Protein AF-A0AAW5L8S2-F1 (afdb_monomer_lite)

InterPro domains:
  IPR011990 Tetratricopeptide-like helical domain superfamily [G3DSA:1.25.40.10] (1-81)

Secondary structure (DSSP, 8-state):
-HHHHHHHHHHHTT--HHHHHHHHHHHHHHHHHTT-HHHHHHHHHHHHHHHHHTT-HHHHHHHHHHHHHHHHHHHHHHTT-

pLDDT: mean 95.21, std 7.75, range [48.62, 98.69]

Foldseek 3Di:
DVLVVVLVVC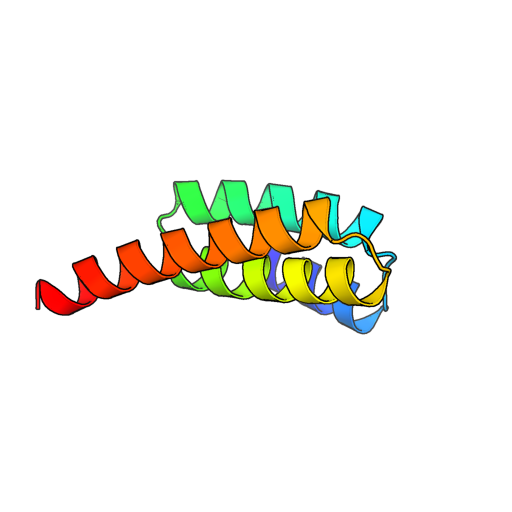VVVVPQLVVSCVSLVVVLVVCVVVVVLVSQLVSLQVSLVNCVVVVNNVSNVVSNVSNVVSVVVVVVVVVVD

Radius of gyration: 12.82 Å; chains: 1; bounding box: 31×27×33 Å

Sequence (81 aa):
YYYHFSILKALNEKWPVESLDLMISDAISYFKSQELWKDVQSYAEELAVKWYDVGNEGKASRYFYMSYEAKKILKKRGSLK

Organism: Bacillus cereus (NCBI:txid1396)

Structure (mmCIF, N/CA/C/O backbone):
data_AF-A0AAW5L8S2-F1
#
_entry.id   AF-A0AAW5L8S2-F1
#
loop_
_atom_site.group_PDB
_atom_site.id
_atom_site.type_symbol
_atom_site.label_atom_id
_atom_site.label_alt_id
_atom_site.label_comp_id
_atom_site.label_asym_id
_atom_site.label_entity_id
_atom_site.label_seq_id
_atom_site.pdbx_PDB_ins_code
_atom_site.Cartn_x
_atom_site.Cartn_y
_atom_site.Cartn_z
_atom_site.occupancy
_atom_site.B_iso_or_equiv
_atom_site.auth_seq_id
_atom_site.auth_comp_id
_atom_site.auth_asym_id
_atom_site.auth_atom_id
_atom_site.pdbx_PDB_model_num
ATOM 1 N N . TYR A 1 1 ? -6.693 14.802 2.585 1.00 76.25 1 TYR A N 1
ATOM 2 C CA . TYR A 1 1 ? -6.883 15.082 1.143 1.00 76.25 1 TYR A CA 1
ATOM 3 C C . TYR A 1 1 ? -5.585 15.159 0.346 1.00 76.25 1 TYR A C 1
ATOM 5 O O . TYR A 1 1 ? -5.530 14.483 -0.670 1.00 76.25 1 TYR A O 1
ATOM 13 N N . TYR A 1 2 ? -4.549 15.894 0.788 1.00 91.38 2 TYR A N 1
ATOM 14 C CA . TYR A 1 2 ? -3.263 15.999 0.066 1.00 91.38 2 TYR A CA 1
ATOM 15 C C . TYR A 1 2 ? -2.694 14.640 -0.374 1.00 91.38 2 TYR A C 1
ATOM 17 O O . TYR A 1 2 ? -2.522 14.414 -1.566 1.00 91.38 2 TYR A O 1
ATOM 25 N N . TYR A 1 3 ? -2.510 13.701 0.563 1.00 93.75 3 TYR A N 1
ATOM 26 C CA . TYR A 1 3 ? -1.949 12.385 0.244 1.00 93.75 3 TYR A CA 1
ATOM 27 C C . TYR A 1 3 ? -2.770 11.599 -0.784 1.00 93.75 3 TYR A C 1
ATOM 29 O O . TYR A 1 3 ? -2.196 11.070 -1.727 1.00 93.75 3 TYR A O 1
ATOM 37 N N . HIS A 1 4 ? -4.102 11.570 -0.665 1.00 94.56 4 HIS A N 1
ATOM 38 C CA . HIS A 1 4 ? -4.948 10.871 -1.640 1.00 94.56 4 HIS A CA 1
ATOM 39 C C . HIS A 1 4 ? -4.772 11.423 -3.055 1.00 94.56 4 HIS A C 1
ATOM 41 O O . HIS A 1 4 ? -4.606 10.654 -3.997 1.00 94.56 4 HIS A O 1
ATOM 47 N N . PHE A 1 5 ? -4.787 12.751 -3.205 1.00 95.44 5 PHE A N 1
ATOM 48 C CA . PHE A 1 5 ? -4.636 13.385 -4.512 1.00 95.44 5 PHE A CA 1
ATOM 49 C C . PHE A 1 5 ? -3.240 13.151 -5.097 1.00 95.44 5 PHE A C 1
ATOM 51 O O . PHE A 1 5 ? -3.125 12.786 -6.264 1.00 95.44 5 PHE A O 1
ATOM 58 N N . SER A 1 6 ? -2.190 13.296 -4.284 1.00 95.62 6 SER A N 1
ATOM 59 C CA . SER A 1 6 ? -0.810 13.055 -4.711 1.00 95.62 6 SER A CA 1
ATOM 60 C C . SER A 1 6 ? -0.595 11.612 -5.171 1.00 95.62 6 SER A C 1
ATOM 62 O O . SER A 1 6 ? -0.018 11.402 -6.235 1.00 95.62 6 SER A O 1
ATOM 64 N N . ILE A 1 7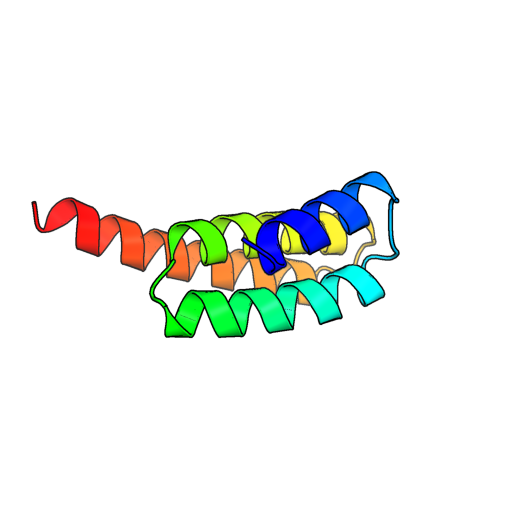 ? -1.127 10.628 -4.435 1.00 95.94 7 ILE A N 1
ATOM 65 C CA . ILE A 1 7 ? -1.032 9.212 -4.815 1.00 95.94 7 ILE A CA 1
ATOM 66 C C . ILE A 1 7 ? -1.792 8.948 -6.117 1.00 95.94 7 ILE A C 1
ATOM 68 O O . ILE A 1 7 ? -1.240 8.345 -7.031 1.00 95.94 7 ILE A O 1
ATOM 72 N N . LEU A 1 8 ? -3.037 9.424 -6.239 1.00 96.06 8 LEU A N 1
ATOM 73 C CA . LEU A 1 8 ? -3.830 9.247 -7.462 1.00 96.06 8 LEU A CA 1
ATOM 74 C C . LEU A 1 8 ? -3.143 9.866 -8.682 1.00 96.06 8 LEU A C 1
ATOM 76 O O . LEU A 1 8 ? -3.118 9.259 -9.752 1.00 96.06 8 LEU A O 1
ATOM 80 N N . LYS A 1 9 ? -2.552 11.053 -8.518 1.00 97.06 9 LYS A N 1
ATOM 81 C CA . LYS A 1 9 ? -1.771 11.703 -9.568 1.00 97.06 9 LYS A CA 1
ATOM 82 C C . LYS A 1 9 ? -0.565 10.849 -9.968 1.00 97.06 9 LYS A C 1
ATOM 84 O O . LYS A 1 9 ? -0.404 10.577 -11.152 1.00 97.06 9 LYS A O 1
ATOM 89 N N . ALA A 1 10 ? 0.227 10.378 -9.004 1.00 96.38 10 ALA A N 1
ATOM 90 C CA . ALA A 1 10 ? 1.410 9.557 -9.270 1.00 96.38 10 ALA A CA 1
ATOM 91 C C . ALA A 1 10 ? 1.067 8.212 -9.942 1.00 96.38 10 ALA A C 1
ATOM 93 O O . ALA A 1 10 ? 1.775 7.771 -10.849 1.00 96.38 10 ALA A O 1
ATOM 94 N N . LEU A 1 11 ? -0.047 7.582 -9.550 1.00 94.81 11 LEU A N 1
ATOM 95 C CA . LEU A 1 11 ? -0.558 6.366 -10.190 1.00 94.81 11 LEU A CA 1
ATOM 96 C C . LEU A 1 11 ? -0.981 6.625 -11.645 1.00 94.81 11 LEU A C 1
ATOM 98 O O . LEU A 1 11 ? -0.608 5.858 -12.533 1.00 94.81 11 LEU A O 1
ATOM 102 N N . ASN A 1 12 ? -1.706 7.718 -11.908 1.00 96.31 12 ASN A N 1
ATOM 103 C CA . ASN A 1 12 ? -2.120 8.101 -13.264 1.00 96.31 12 ASN A CA 1
ATOM 104 C C . ASN A 1 12 ? -0.931 8.461 -14.164 1.00 96.31 12 ASN A C 1
ATOM 106 O O . ASN A 1 12 ? -0.923 8.120 -15.345 1.00 96.31 12 ASN A O 1
ATOM 110 N N . GLU A 1 13 ? 0.083 9.117 -13.602 1.00 97.19 13 GLU A N 1
ATOM 111 C CA . GLU A 1 13 ? 1.340 9.441 -14.285 1.00 97.19 13 GLU A CA 1
ATOM 112 C C . GLU A 1 13 ? 2.286 8.235 -14.403 1.00 97.19 13 GLU A C 1
ATOM 114 O O . GLU A 1 13 ? 3.367 8.364 -14.971 1.00 97.19 13 GLU A O 1
ATOM 119 N N . LYS A 1 14 ? 1.878 7.055 -13.907 1.00 94.94 14 LYS A N 1
ATOM 120 C CA . LYS A 1 14 ? 2.629 5.792 -13.979 1.00 94.94 14 LYS A CA 1
ATOM 121 C C . LYS A 1 14 ? 4.056 5.928 -13.452 1.00 94.94 14 LYS A C 1
ATOM 123 O O . LYS A 1 14 ? 5.007 5.458 -14.076 1.00 94.94 14 LYS A O 1
ATOM 128 N N . TRP A 1 15 ? 4.197 6.589 -12.306 1.00 97.31 15 TRP A N 1
ATOM 129 C CA . TRP A 1 15 ? 5.493 6.719 -11.653 1.00 97.31 15 TRP A CA 1
ATOM 130 C C . TRP A 1 15 ? 6.121 5.340 -11.389 1.00 97.31 15 TRP A C 1
ATOM 132 O O . TRP A 1 15 ? 5.388 4.373 -11.150 1.00 97.31 15 TRP A O 1
ATOM 142 N N . PRO A 1 16 ? 7.465 5.240 -11.391 1.00 97.31 16 PRO A N 1
ATOM 143 C CA . PRO A 1 16 ? 8.159 4.024 -10.987 1.00 97.31 16 PRO A CA 1
ATOM 144 C C . PRO A 1 16 ? 7.712 3.571 -9.598 1.00 97.31 16 PRO A C 1
ATOM 146 O O . PRO A 1 16 ? 7.417 4.397 -8.725 1.00 97.31 16 PRO A O 1
ATOM 149 N N . VAL A 1 17 ? 7.689 2.257 -9.377 1.00 97.38 17 VAL A N 1
ATOM 150 C CA . VAL A 1 17 ? 7.235 1.686 -8.105 1.00 97.38 17 VAL A CA 1
ATOM 151 C C . VAL A 1 17 ? 8.088 2.168 -6.930 1.00 97.38 17 VAL A C 1
ATOM 153 O O . VAL A 1 17 ? 7.561 2.380 -5.848 1.00 97.38 17 VAL A O 1
ATOM 156 N N . GLU A 1 18 ? 9.371 2.459 -7.143 1.00 97.75 18 GLU A N 1
ATOM 157 C CA . GLU A 1 18 ? 10.277 3.052 -6.159 1.00 97.75 18 GLU A CA 1
ATOM 158 C C . GLU A 1 18 ? 9.813 4.445 -5.714 1.00 97.75 18 GLU A C 1
ATOM 160 O O . GLU A 1 18 ? 9.840 4.766 -4.527 1.00 97.75 18 GLU A O 1
ATOM 165 N N . SER A 1 19 ? 9.373 5.283 -6.655 1.00 97.62 19 SER A N 1
ATOM 166 C CA . SER A 1 19 ? 8.878 6.629 -6.351 1.00 97.62 19 SER A CA 1
ATOM 167 C C . SER A 1 19 ? 7.513 6.577 -5.666 1.00 97.62 19 SER A C 1
ATOM 169 O O . SER A 1 19 ? 7.257 7.345 -4.736 1.00 97.62 19 SER A O 1
ATOM 171 N N . LEU A 1 20 ? 6.656 5.640 -6.088 1.00 97.50 20 LEU A N 1
ATOM 172 C CA . LEU A 1 20 ? 5.389 5.349 -5.419 1.00 97.50 20 LEU A CA 1
ATOM 173 C C . LEU A 1 20 ? 5.616 4.847 -3.987 1.00 97.50 20 LEU A C 1
ATOM 175 O O . LEU A 1 20 ? 4.920 5.291 -3.082 1.00 97.50 20 LEU A O 1
ATOM 179 N N . ASP A 1 21 ? 6.609 3.983 -3.771 1.00 97.69 21 ASP A N 1
ATOM 180 C CA . ASP A 1 21 ? 6.961 3.398 -2.472 1.00 97.69 21 ASP A CA 1
ATOM 181 C C . ASP A 1 21 ? 7.322 4.466 -1.442 1.00 97.69 21 ASP A C 1
ATOM 183 O O . ASP A 1 21 ? 6.804 4.432 -0.327 1.00 97.69 21 ASP A O 1
ATOM 187 N N . LEU A 1 22 ? 8.141 5.449 -1.828 1.00 97.25 22 LEU A N 1
ATOM 188 C CA . LEU A 1 22 ? 8.502 6.575 -0.965 1.00 97.25 22 LEU A CA 1
ATOM 189 C C . LEU A 1 22 ? 7.266 7.407 -0.590 1.00 97.25 22 LEU A C 1
ATOM 191 O O . LEU A 1 22 ? 6.970 7.588 0.591 1.00 97.25 22 LEU A O 1
ATOM 195 N N . MET A 1 23 ? 6.494 7.847 -1.589 1.00 97.06 23 MET A N 1
ATOM 196 C CA . MET A 1 23 ? 5.315 8.692 -1.367 1.00 97.06 23 MET A CA 1
ATOM 197 C C . MET A 1 23 ? 4.229 7.980 -0.548 1.00 97.06 23 MET A C 1
ATOM 199 O O . MET A 1 23 ? 3.646 8.562 0.370 1.00 97.06 23 MET A O 1
ATOM 203 N N . ILE A 1 24 ? 3.926 6.727 -0.889 1.00 97.00 24 ILE A N 1
ATOM 204 C CA . ILE A 1 24 ? 2.887 5.944 -0.220 1.00 97.00 24 ILE A CA 1
ATOM 205 C C . ILE A 1 24 ? 3.337 5.546 1.190 1.00 97.00 24 ILE A C 1
ATOM 207 O O . ILE A 1 24 ? 2.499 5.520 2.087 1.00 97.00 24 ILE A O 1
ATOM 211 N N . SER A 1 25 ? 4.628 5.308 1.442 1.00 97.19 25 SER A N 1
ATOM 212 C CA . SER A 1 25 ? 5.129 5.042 2.801 1.00 97.19 25 SER A CA 1
ATOM 213 C C . SER A 1 25 ? 4.921 6.228 3.746 1.00 97.19 25 SER A C 1
ATOM 215 O O . SER A 1 25 ? 4.475 6.042 4.886 1.00 97.19 25 SER A O 1
ATOM 217 N N . ASP A 1 26 ? 5.174 7.447 3.266 1.00 97.31 26 ASP A N 1
ATOM 218 C CA . ASP A 1 26 ? 4.912 8.673 4.026 1.00 97.31 26 ASP A CA 1
ATOM 219 C C . ASP A 1 26 ? 3.410 8.844 4.285 1.00 97.31 26 ASP A C 1
ATOM 221 O O . ASP A 1 26 ? 2.980 9.082 5.420 1.00 97.31 26 ASP A O 1
ATOM 225 N N . ALA A 1 27 ? 2.587 8.622 3.255 1.00 97.31 27 ALA A N 1
ATOM 226 C CA . ALA A 1 27 ? 1.135 8.664 3.376 1.00 97.31 27 ALA A CA 1
ATOM 227 C C . ALA A 1 27 ? 0.602 7.623 4.373 1.00 97.31 27 ALA A C 1
ATOM 229 O O . ALA A 1 27 ? -0.224 7.950 5.222 1.00 97.31 27 ALA A O 1
ATOM 230 N N . ILE A 1 28 ? 1.098 6.382 4.325 1.00 97.81 28 ILE A N 1
ATOM 231 C CA . ILE A 1 28 ? 0.744 5.307 5.261 1.00 97.81 28 ILE A CA 1
ATOM 232 C C . ILE A 1 28 ? 1.088 5.708 6.695 1.00 97.81 28 ILE A C 1
ATOM 234 O O . ILE A 1 28 ? 0.286 5.475 7.600 1.00 97.81 28 ILE A O 1
ATOM 238 N N . SER A 1 29 ? 2.255 6.314 6.918 1.00 97.56 29 SER A N 1
ATOM 239 C CA . SER A 1 29 ? 2.664 6.781 8.247 1.00 97.56 29 SER A CA 1
ATOM 240 C C . SER A 1 29 ? 1.705 7.852 8.776 1.00 97.56 29 SER A C 1
ATOM 242 O O . SER A 1 29 ? 1.236 7.760 9.914 1.00 97.56 29 SER A O 1
ATOM 244 N N . TYR A 1 30 ? 1.318 8.803 7.921 1.00 97.56 30 TYR A N 1
ATOM 245 C CA . TYR A 1 30 ? 0.288 9.787 8.242 1.00 97.56 30 TYR A CA 1
ATOM 246 C C . TYR A 1 30 ? -1.067 9.129 8.546 1.00 97.56 30 TYR A C 1
ATOM 248 O O . TYR A 1 30 ? -1.641 9.380 9.606 1.00 97.56 30 TYR A O 1
ATOM 256 N N . PHE A 1 31 ? -1.568 8.244 7.682 1.00 97.56 31 PHE A N 1
ATOM 257 C CA . PHE A 1 31 ? -2.862 7.584 7.875 1.00 97.56 31 PHE A CA 1
ATOM 258 C C . PHE A 1 31 ? -2.908 6.742 9.151 1.00 97.56 31 PHE A C 1
ATOM 260 O O . PHE A 1 31 ? -3.913 6.777 9.858 1.00 97.56 31 PHE A O 1
ATOM 267 N N . LYS A 1 32 ? -1.815 6.052 9.505 1.00 97.25 32 LYS A 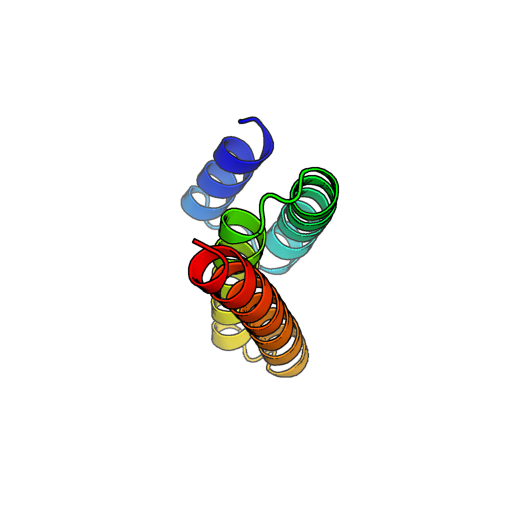N 1
ATOM 268 C CA . LYS A 1 32 ? -1.699 5.340 10.788 1.00 97.25 32 LYS A CA 1
ATOM 269 C C . LYS A 1 32 ? -1.850 6.288 11.978 1.00 97.25 32 LYS A C 1
ATOM 271 O O . LYS A 1 32 ? -2.592 5.962 12.899 1.00 97.25 32 LYS A O 1
ATOM 276 N N . SER A 1 33 ? -1.209 7.462 11.944 1.00 97.31 33 SER A N 1
ATOM 277 C CA . SER A 1 33 ? -1.323 8.467 13.019 1.00 97.31 33 SER A CA 1
ATOM 278 C C . SER A 1 33 ? -2.742 9.016 13.197 1.00 97.31 33 SER A C 1
ATOM 280 O O . SER A 1 33 ? -3.122 9.392 14.299 1.00 97.31 33 SER A O 1
ATOM 282 N N . GLN A 1 34 ? -3.524 9.044 12.115 1.00 96.62 34 GLN A N 1
ATOM 283 C CA . GLN A 1 34 ? -4.918 9.494 12.105 1.00 96.62 34 GLN A CA 1
ATOM 284 C C . GLN A 1 34 ? -5.910 8.331 12.281 1.00 96.62 34 GLN A C 1
ATOM 286 O O . GLN A 1 34 ? -7.115 8.520 12.141 1.00 96.62 34 GLN A O 1
ATOM 291 N N . GLU A 1 35 ? -5.412 7.115 12.532 1.00 95.88 35 GLU A N 1
ATOM 292 C CA . GLU A 1 35 ? -6.192 5.875 12.599 1.00 95.88 35 GLU A CA 1
ATOM 293 C C . GLU A 1 35 ? -7.081 5.594 11.372 1.00 95.88 35 GLU A C 1
ATOM 295 O O . GLU A 1 35 ? -8.113 4.915 11.449 1.00 95.88 35 GLU A O 1
ATOM 300 N N . LEU A 1 36 ? -6.664 6.080 10.207 1.00 96.81 36 LEU A N 1
ATOM 301 C CA . LEU A 1 36 ? -7.344 5.905 8.929 1.00 96.81 36 LEU A CA 1
ATOM 302 C C . LEU A 1 36 ? -7.001 4.533 8.327 1.00 96.81 36 LEU A C 1
ATOM 304 O O . LEU A 1 36 ? -6.387 4.402 7.271 1.00 96.8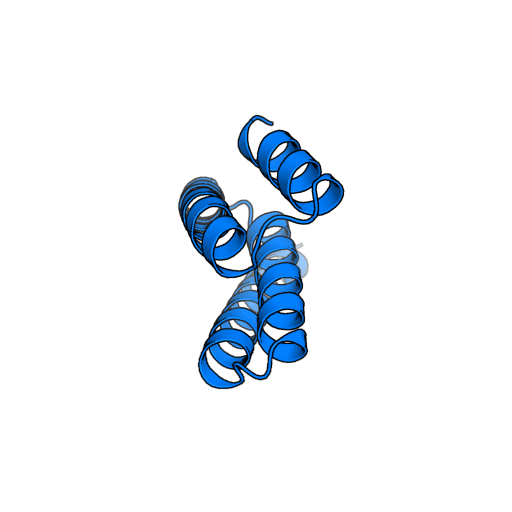1 36 LEU A O 1
ATOM 308 N N . TRP A 1 37 ? -7.381 3.467 9.035 1.00 97.06 37 TRP A N 1
ATOM 309 C CA . TRP A 1 37 ? -6.964 2.094 8.720 1.00 97.06 37 TRP A CA 1
ATOM 310 C C . TRP A 1 37 ? -7.482 1.575 7.375 1.00 97.06 37 TRP A C 1
ATOM 312 O O . TRP A 1 37 ? -6.839 0.718 6.775 1.00 97.06 37 TRP A O 1
ATOM 322 N N . LYS A 1 38 ? -8.609 2.100 6.874 1.00 97.12 38 LYS A N 1
ATOM 323 C CA . LYS A 1 38 ? -9.118 1.769 5.532 1.00 97.12 38 LYS A CA 1
ATOM 324 C C . LYS A 1 38 ? -8.171 2.266 4.441 1.00 97.12 38 LYS A C 1
ATOM 326 O O . LYS A 1 38 ? -7.925 1.551 3.470 1.00 97.12 38 LYS A O 1
ATOM 331 N N . ASP A 1 39 ? -7.601 3.448 4.635 1.00 97.50 39 ASP A N 1
ATOM 332 C CA . ASP A 1 39 ? -6.634 4.034 3.713 1.00 97.50 39 ASP A CA 1
ATOM 333 C C . ASP A 1 39 ? -5.286 3.317 3.821 1.00 97.50 39 ASP A C 1
ATOM 335 O O . ASP A 1 39 ? -4.705 2.960 2.800 1.00 97.50 39 ASP A O 1
ATOM 339 N N . VAL A 1 40 ? -4.841 2.984 5.042 1.00 98.31 40 VAL A N 1
ATOM 340 C CA . VAL A 1 40 ? -3.651 2.135 5.251 1.00 98.31 40 VAL A CA 1
ATOM 341 C C . VAL A 1 40 ? -3.794 0.799 4.520 1.00 98.31 40 VAL A C 1
ATOM 343 O O . VAL A 1 40 ? -2.867 0.392 3.828 1.00 98.31 40 VAL A O 1
ATOM 346 N N . GLN A 1 41 ? -4.945 0.129 4.652 1.00 98.38 41 GLN A N 1
ATOM 347 C CA . GLN A 1 41 ? -5.213 -1.135 3.967 1.00 98.38 41 GLN A CA 1
ATOM 348 C C . GLN A 1 41 ? -5.129 -0.969 2.444 1.00 98.38 41 GLN A C 1
ATOM 350 O O . GLN A 1 41 ? -4.394 -1.705 1.789 1.00 98.38 41 GLN A O 1
ATOM 355 N N . SER A 1 42 ? -5.866 0.001 1.900 1.00 97.75 42 SER A N 1
ATOM 356 C CA . SER A 1 42 ? -6.014 0.178 0.450 1.00 97.75 42 SER A CA 1
ATOM 357 C C . SER A 1 42 ? -4.683 0.532 -0.215 1.00 97.75 42 SER A C 1
ATOM 359 O O . SER A 1 42 ? -4.310 -0.071 -1.215 1.00 97.75 42 SER A O 1
ATOM 361 N N . TYR A 1 43 ? -3.924 1.468 0.363 1.00 98.06 43 TYR A N 1
ATOM 362 C CA . TYR A 1 43 ? -2.657 1.899 -0.230 1.00 98.06 43 TYR A CA 1
ATOM 363 C C . TYR A 1 43 ? -1.519 0.902 -0.029 1.00 98.06 43 TYR A C 1
ATOM 365 O O . TYR A 1 43 ? -0.654 0.794 -0.896 1.00 98.06 43 TYR A O 1
ATOM 373 N N . ALA A 1 44 ? -1.521 0.149 1.074 1.00 98.44 44 ALA A N 1
ATOM 374 C CA . ALA A 1 44 ? -0.589 -0.960 1.221 1.00 98.44 44 ALA A CA 1
ATOM 375 C C . ALA A 1 44 ? -0.879 -2.062 0.188 1.00 98.44 44 ALA A C 1
ATOM 377 O O . ALA A 1 44 ? 0.051 -2.583 -0.409 1.00 98.44 44 ALA A O 1
ATOM 378 N N . GLU A 1 45 ? -2.148 -2.394 -0.065 1.00 98.38 45 GLU A N 1
ATOM 379 C CA . GLU A 1 45 ? -2.516 -3.394 -1.076 1.00 98.38 45 GLU A CA 1
ATOM 380 C C . GLU A 1 45 ? -2.116 -2.964 -2.495 1.00 98.38 45 GLU A C 1
ATOM 382 O O . GLU A 1 45 ? -1.480 -3.743 -3.201 1.00 98.38 45 GLU A O 1
ATOM 387 N N . GLU A 1 46 ? -2.385 -1.713 -2.879 1.00 97.69 46 GLU A N 1
ATOM 388 C CA . GLU A 1 46 ? -1.961 -1.165 -4.177 1.00 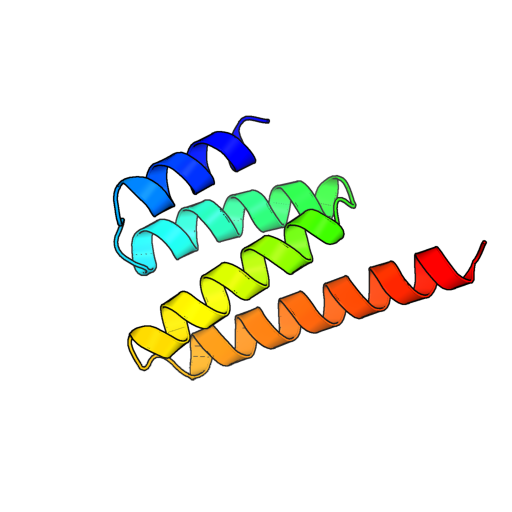97.69 46 GLU A CA 1
ATOM 389 C C . GLU A 1 46 ? -0.441 -1.288 -4.367 1.00 97.69 46 GLU A C 1
ATOM 391 O O . GLU A 1 46 ? 0.037 -1.788 -5.385 1.00 97.69 46 GLU A O 1
ATOM 396 N N . LEU A 1 47 ? 0.340 -0.886 -3.359 1.00 97.75 47 LEU A N 1
ATOM 397 C CA . LEU A 1 47 ? 1.797 -0.940 -3.430 1.00 97.75 47 LEU A CA 1
ATOM 398 C C . LEU A 1 47 ? 2.328 -2.381 -3.429 1.00 97.75 47 LEU A C 1
ATOM 400 O O . LEU A 1 47 ? 3.331 -2.668 -4.082 1.00 97.75 47 LEU A O 1
ATOM 404 N N . ALA A 1 48 ? 1.642 -3.300 -2.742 1.00 98.31 48 ALA A N 1
ATOM 405 C CA . ALA A 1 48 ? 1.966 -4.721 -2.777 1.00 98.31 48 ALA A CA 1
ATOM 406 C C . ALA A 1 48 ? 1.830 -5.297 -4.191 1.00 98.31 48 ALA A C 1
ATOM 408 O O . ALA A 1 48 ? 2.746 -5.975 -4.657 1.00 98.31 48 ALA A O 1
ATOM 409 N N . VAL A 1 49 ? 0.731 -4.980 -4.884 1.00 98.12 49 VAL A N 1
ATOM 410 C CA . VAL A 1 49 ? 0.495 -5.400 -6.274 1.00 98.12 49 VAL A CA 1
ATOM 411 C C . VAL A 1 49 ? 1.563 -4.819 -7.198 1.00 98.12 49 VAL A C 1
ATOM 413 O O . VAL A 1 49 ? 2.188 -5.567 -7.940 1.00 98.12 49 VAL A O 1
ATOM 416 N N . LYS A 1 50 ? 1.876 -3.520 -7.088 1.00 97.50 50 LYS A N 1
ATOM 417 C CA . LYS A 1 50 ? 2.928 -2.899 -7.913 1.00 97.50 50 LYS A CA 1
ATOM 418 C C . LYS A 1 50 ? 4.299 -3.545 -7.718 1.00 97.50 50 LYS A C 1
ATOM 420 O O . LYS A 1 50 ? 5.019 -3.742 -8.693 1.00 97.50 50 LYS A O 1
ATOM 425 N N . TRP A 1 51 ? 4.672 -3.880 -6.480 1.00 98.38 51 TRP A N 1
ATOM 426 C CA . TRP A 1 51 ? 5.932 -4.580 -6.214 1.00 98.38 51 TRP A CA 1
ATOM 427 C C . TRP A 1 51 ? 5.926 -6.021 -6.726 1.00 98.38 51 TRP A C 1
ATOM 429 O O . TRP A 1 51 ? 6.960 -6.499 -7.192 1.00 98.38 51 TRP A O 1
ATOM 439 N N . TYR A 1 52 ? 4.778 -6.696 -6.666 1.00 98.12 52 TYR A N 1
ATOM 440 C CA . TYR A 1 52 ? 4.611 -8.035 -7.221 1.00 98.12 52 TYR A CA 1
ATOM 441 C C . TYR A 1 52 ? 4.770 -8.028 -8.748 1.00 98.12 52 TYR A C 1
ATOM 443 O O . TYR A 1 52 ? 5.526 -8.836 -9.281 1.00 98.12 52 TYR A O 1
ATOM 451 N N . ASP A 1 53 ? 4.154 -7.060 -9.432 1.00 97.00 53 ASP A N 1
ATOM 452 C CA . ASP A 1 53 ? 4.203 -6.915 -10.893 1.00 97.00 53 ASP A CA 1
ATOM 453 C C . ASP A 1 53 ? 5.631 -6.711 -11.431 1.00 97.00 53 ASP A C 1
ATOM 455 O O . ASP A 1 53 ? 5.934 -7.113 -12.554 1.00 97.00 53 ASP A O 1
ATOM 459 N N . VAL A 1 54 ? 6.529 -6.115 -10.636 1.00 97.19 54 VAL A N 1
ATOM 460 C CA . VAL A 1 54 ? 7.951 -5.940 -10.994 1.00 97.19 54 VAL A CA 1
ATOM 461 C C . VAL A 1 54 ? 8.860 -7.063 -10.470 1.00 97.19 54 VAL A C 1
ATOM 463 O O . VAL A 1 54 ? 10.083 -6.948 -10.531 1.00 97.19 54 VAL A O 1
ATOM 466 N N . GLY A 1 55 ? 8.288 -8.141 -9.926 1.00 97.56 55 GLY A N 1
ATOM 467 C CA . GLY A 1 55 ? 9.026 -9.311 -9.437 1.00 97.56 55 GLY A CA 1
ATOM 468 C C . GLY A 1 55 ? 9.703 -9.133 -8.074 1.00 97.56 55 GLY A C 1
ATOM 469 O O . GLY A 1 55 ? 10.530 -9.957 -7.686 1.00 97.56 55 GLY A O 1
ATOM 470 N N . ASN A 1 56 ? 9.373 -8.082 -7.316 1.00 97.94 56 ASN A N 1
ATOM 471 C CA . ASN A 1 56 ? 9.915 -7.871 -5.973 1.00 97.94 56 ASN A CA 1
ATOM 472 C C . ASN A 1 56 ? 8.993 -8.468 -4.899 1.00 97.94 56 ASN A C 1
ATOM 474 O O . ASN A 1 56 ? 8.290 -7.764 -4.167 1.00 97.94 56 ASN A O 1
ATOM 478 N N . GLU A 1 57 ? 9.028 -9.794 -4.776 1.00 95.88 57 GLU A N 1
ATOM 479 C CA . GLU A 1 57 ? 8.193 -10.552 -3.835 1.00 95.88 57 GLU A CA 1
ATOM 480 C C . GLU A 1 57 ? 8.421 -10.156 -2.365 1.00 95.88 57 GLU A C 1
ATOM 482 O O . GLU A 1 57 ? 7.491 -10.165 -1.553 1.00 95.88 57 GLU A O 1
ATOM 487 N N . GLY A 1 58 ? 9.648 -9.756 -2.008 1.00 98.12 58 GLY A N 1
ATOM 488 C CA . GLY A 1 58 ? 9.995 -9.338 -0.648 1.00 98.12 58 GLY A CA 1
ATOM 489 C C . GLY A 1 58 ? 9.257 -8.068 -0.223 1.00 98.12 58 GLY A C 1
ATOM 490 O O . GLY A 1 58 ? 8.681 -8.008 0.865 1.00 98.12 58 GLY A O 1
ATOM 491 N N . LYS A 1 59 ? 9.211 -7.053 -1.094 1.00 97.88 59 LYS A N 1
ATOM 492 C CA . LYS A 1 59 ? 8.413 -5.850 -0.822 1.00 97.88 59 LYS A CA 1
ATOM 493 C C . LYS A 1 59 ? 6.916 -6.117 -0.959 1.00 97.88 59 LYS A C 1
ATOM 495 O O . LYS A 1 59 ? 6.157 -5.665 -0.102 1.00 97.88 59 LYS A O 1
ATOM 500 N N . ALA A 1 60 ? 6.499 -6.893 -1.959 1.00 98.50 60 ALA A N 1
ATOM 501 C CA . ALA A 1 60 ? 5.096 -7.252 -2.149 1.00 98.50 60 ALA A CA 1
ATOM 502 C C . ALA A 1 60 ? 4.503 -7.925 -0.900 1.00 98.50 60 ALA A C 1
ATOM 504 O O . ALA A 1 60 ? 3.510 -7.459 -0.342 1.00 98.50 60 ALA A O 1
ATOM 505 N N . SER A 1 61 ? 5.164 -8.969 -0.394 1.00 98.44 61 SER A N 1
ATOM 506 C CA . SER A 1 61 ? 4.739 -9.697 0.809 1.00 98.44 61 SER A CA 1
ATOM 507 C C . SER A 1 61 ? 4.678 -8.800 2.047 1.00 98.44 61 SER A C 1
ATOM 509 O O . SER A 1 61 ? 3.708 -8.863 2.807 1.00 98.44 61 SER A O 1
ATOM 511 N N . ARG A 1 62 ? 5.657 -7.903 2.227 1.00 98.44 62 ARG A N 1
ATOM 512 C CA . ARG A 1 62 ? 5.665 -6.933 3.331 1.00 98.44 62 ARG A CA 1
ATOM 513 C C . ARG A 1 62 ? 4.438 -6.020 3.300 1.00 98.44 62 ARG A C 1
ATOM 515 O O . ARG A 1 62 ? 3.819 -5.795 4.343 1.00 98.44 62 ARG A O 1
ATOM 522 N N . TYR A 1 63 ? 4.078 -5.499 2.131 1.00 98.62 63 TYR A N 1
ATOM 523 C CA . TYR A 1 63 ? 2.914 -4.625 1.999 1.00 98.62 63 TYR A CA 1
ATOM 524 C C . TYR A 1 63 ? 1.586 -5.382 2.076 1.00 98.62 63 TYR A C 1
ATOM 526 O O . TYR A 1 63 ? 0.665 -4.897 2.736 1.00 98.62 63 TYR A O 1
ATOM 534 N N . PHE A 1 64 ? 1.499 -6.604 1.541 1.00 98.62 64 PHE A N 1
ATOM 535 C CA . PHE A 1 64 ? 0.328 -7.461 1.749 1.00 98.62 64 PHE A CA 1
ATOM 536 C C . PHE A 1 64 ? 0.099 -7.760 3.231 1.00 98.62 64 PHE A C 1
ATOM 538 O O . PHE A 1 64 ? -1.030 -7.651 3.713 1.00 98.62 64 PHE A O 1
ATOM 545 N N . TYR A 1 65 ? 1.159 -8.064 3.985 1.00 98.69 65 TYR A N 1
ATOM 546 C CA . TYR A 1 65 ? 1.050 -8.268 5.428 1.00 98.69 65 TYR A CA 1
ATOM 547 C C . TYR A 1 65 ? 0.567 -7.001 6.149 1.00 98.69 65 TYR A C 1
ATOM 549 O O . TYR A 1 65 ? -0.290 -7.068 7.030 1.00 98.69 65 TYR A O 1
ATOM 557 N N . MET A 1 66 ? 1.048 -5.825 5.735 1.00 98.50 66 MET A N 1
ATOM 558 C CA . MET A 1 66 ? 0.585 -4.552 6.289 1.00 98.50 66 MET A CA 1
ATOM 559 C C . MET A 1 66 ? -0.902 -4.293 6.007 1.00 98.50 66 MET A C 1
ATOM 561 O O . MET A 1 66 ? -1.630 -3.881 6.913 1.00 98.50 66 MET A O 1
ATOM 565 N N . SER A 1 67 ? -1.360 -4.567 4.781 1.00 98.44 67 SER A N 1
ATOM 566 C CA . SER A 1 67 ? -2.777 -4.482 4.411 1.00 98.44 67 SER A CA 1
ATOM 567 C C . SER A 1 67 ? -3.630 -5.449 5.241 1.00 98.44 67 SER A C 1
ATOM 569 O O . SER A 1 67 ? -4.660 -5.066 5.803 1.00 98.44 67 SER A O 1
ATOM 571 N N . TYR A 1 68 ? -3.159 -6.685 5.421 1.00 98.44 68 TYR A N 1
ATOM 572 C CA . TYR A 1 68 ? -3.818 -7.690 6.251 1.00 98.44 68 TYR A CA 1
ATOM 573 C C . TYR A 1 68 ? -3.965 -7.256 7.719 1.00 98.44 68 TYR A C 1
ATOM 575 O O . TYR A 1 68 ? -5.055 -7.373 8.289 1.00 98.44 68 TYR A O 1
ATOM 583 N N . GLU A 1 69 ? -2.919 -6.697 8.332 1.00 98.31 69 GLU A N 1
ATOM 584 C CA . GLU A 1 69 ? -2.998 -6.191 9.708 1.00 98.31 69 GLU A CA 1
ATOM 585 C C . GLU A 1 69 ? -3.982 -5.014 9.827 1.00 98.31 69 GLU A C 1
ATOM 587 O O . GLU A 1 69 ? -4.811 -4.994 10.742 1.00 98.31 69 GLU A O 1
ATOM 592 N N . ALA A 1 70 ? -3.996 -4.087 8.862 1.00 97.81 70 ALA A N 1
ATOM 593 C CA . ALA A 1 70 ? -4.989 -3.010 8.820 1.00 97.81 70 ALA A CA 1
ATOM 594 C C . ALA A 1 70 ? -6.428 -3.552 8.696 1.00 97.81 70 ALA A C 1
ATOM 596 O O . ALA A 1 70 ? -7.330 -3.119 9.422 1.00 97.81 70 ALA A O 1
ATOM 597 N N . LYS A 1 71 ? -6.641 -4.576 7.858 1.00 97.25 71 LYS A N 1
ATOM 598 C CA . LYS A 1 71 ? -7.929 -5.270 7.712 1.00 97.25 71 LYS A CA 1
ATOM 599 C C . LYS A 1 71 ? -8.387 -5.930 9.016 1.00 97.25 71 LYS A C 1
ATOM 601 O O . LYS A 1 71 ? -9.570 -5.859 9.353 1.00 97.25 71 LYS A O 1
ATOM 606 N N . LYS A 1 72 ? -7.479 -6.545 9.785 1.00 97.56 72 LYS A N 1
ATOM 607 C CA . LYS A 1 72 ? -7.800 -7.111 11.111 1.00 97.56 72 LYS A CA 1
ATOM 608 C C . LYS A 1 72 ? -8.250 -6.037 12.093 1.00 97.56 72 LYS A C 1
ATOM 610 O O . LYS A 1 72 ? -9.232 -6.253 12.806 1.00 97.56 72 LYS A O 1
ATOM 615 N N . ILE A 1 73 ? -7.574 -4.887 12.113 1.00 96.25 73 ILE A N 1
ATOM 616 C CA . ILE A 1 73 ? -7.953 -3.752 12.966 1.00 96.25 73 ILE A CA 1
ATOM 617 C C . ILE A 1 73 ? -9.362 -3.270 12.606 1.00 96.25 73 ILE A C 1
ATOM 619 O O . ILE A 1 73 ? -10.207 -3.133 13.492 1.00 96.25 73 ILE A O 1
ATOM 623 N N . LEU A 1 74 ? -9.648 -3.084 11.314 1.00 95.62 74 LEU A N 1
ATOM 624 C CA . LEU A 1 74 ? -10.976 -2.692 10.834 1.00 95.62 74 LEU A CA 1
ATOM 625 C C . LEU A 1 74 ? -12.052 -3.712 11.208 1.00 95.62 74 LEU A C 1
ATOM 627 O O . LEU A 1 74 ? -13.112 -3.321 11.690 1.00 95.62 74 LEU A O 1
ATOM 631 N N . LYS A 1 75 ? -11.777 -5.013 11.045 1.00 94.31 75 LYS A N 1
ATOM 632 C CA . LYS A 1 75 ? -12.714 -6.079 11.426 1.00 94.31 75 LYS A CA 1
ATOM 633 C C . LYS A 1 75 ? -13.016 -6.041 12.922 1.00 94.31 75 LYS A C 1
ATOM 635 O O . LYS A 1 75 ? -14.185 -6.083 13.288 1.00 94.31 75 LYS A O 1
ATOM 640 N N . LYS A 1 76 ? -11.989 -5.899 13.770 1.00 93.06 76 LYS A N 1
ATOM 641 C CA . LYS A 1 76 ? -12.154 -5.788 15.228 1.00 93.06 76 LYS A CA 1
ATOM 642 C C . LYS A 1 76 ? -12.986 -4.560 15.612 1.00 93.06 76 LYS A C 1
ATOM 644 O O . LYS A 1 76 ? -13.857 -4.669 16.463 1.00 93.06 76 LYS A O 1
ATOM 649 N N . ARG A 1 77 ? -12.754 -3.407 14.972 1.00 88.50 77 ARG A N 1
ATOM 650 C CA . ARG A 1 77 ? -13.553 -2.183 15.187 1.00 88.50 77 ARG A CA 1
ATOM 651 C C . ARG A 1 77 ? -14.996 -2.34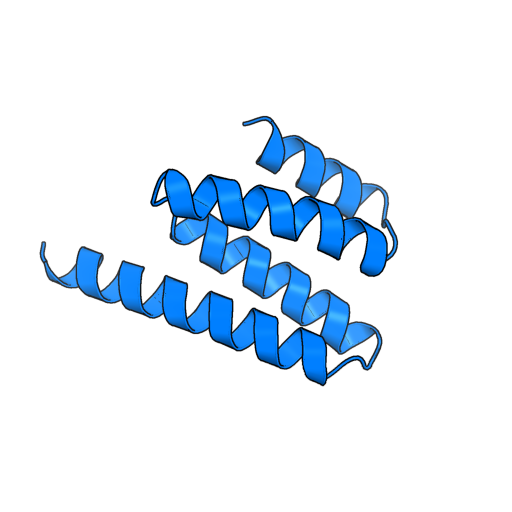2 14.704 1.00 88.50 77 ARG A C 1
ATOM 653 O O . ARG A 1 77 ? -15.913 -1.883 15.371 1.00 88.50 77 ARG A O 1
ATOM 660 N N . GLY A 1 78 ? -15.202 -3.007 13.570 1.00 80.50 78 GLY A N 1
ATOM 661 C CA . GLY A 1 78 ? -16.529 -3.284 13.023 1.00 80.50 78 GLY A CA 1
ATOM 662 C C . GLY A 1 78 ? -17.345 -4.268 13.863 1.00 80.50 78 GLY A C 1
ATOM 663 O O . GLY A 1 78 ? -18.556 -4.115 13.938 1.00 80.50 78 GLY A O 1
ATOM 664 N N . SER A 1 79 ? -16.696 -5.235 14.521 1.00 69.69 79 SER A N 1
ATOM 665 C CA . SER A 1 79 ? -17.342 -6.205 15.420 1.00 69.69 79 SER A CA 1
ATOM 666 C C . SER A 1 79 ? -17.634 -5.675 16.827 1.00 69.69 79 SER A C 1
ATOM 668 O O . SER A 1 79 ? -18.225 -6.392 17.622 1.00 69.69 79 SER A O 1
ATOM 670 N N . LEU A 1 80 ? -17.173 -4.464 17.158 1.00 63.53 80 LEU A N 1
ATOM 671 C CA . LEU A 1 80 ? -17.476 -3.774 18.420 1.00 63.53 80 LEU A CA 1
ATOM 672 C C . LEU A 1 80 ? -18.742 -2.896 18.311 1.00 63.53 80 LEU A C 1
ATOM 674 O O . LEU A 1 80 ? -18.985 -2.081 19.198 1.00 63.53 80 LEU A O 1
ATOM 678 N N . LYS A 1 81 ? -19.499 -3.024 17.213 1.00 48.62 81 LYS A N 1
ATOM 679 C CA . LYS A 1 81 ? -20.793 -2.369 16.998 1.00 48.62 81 LYS A CA 1
ATOM 680 C C . LYS A 1 81 ? -21.951 -3.256 17.425 1.00 48.62 81 LYS A C 1
ATOM 682 O O . LYS A 1 81 ? -21.842 -4.483 17.214 1.00 48.62 81 LYS A O 1
#